Protein AF-A0A2S6QNB6-F1 (afdb_monomer)

Radius of gyration: 15.17 Å; Cα contacts (8 Å, |Δi|>4): 104; chains: 1; bounding box: 40×30×45 Å

Nearest PDB structures (foldseek):
  4hr3-assembly1_A  TM=9.064E-01  e=2.230E-07  Mycobacteroides abscessus ATCC 19977
  8sgr-assembly1_A  TM=6.794E-01  e=2.991E-01  Homo sapiens

Secondary structure (DSSP, 8-state):
-PPPPPHHHHHHHHHHHHHIIIIIGGGHHHHHHHHHHS-TTSPPHHHHHHHHHHHHTT---TT--SSTTS----HHHHHHHHHHHTTSTTHHHHTT--TTHHHHHHHHHHH--TT-

Structure (mmCIF, N/CA/C/O backbone):
data_AF-A0A2S6QNB6-F1
#
_entry.id   AF-A0A2S6QNB6-F1
#
loop_
_atom_site.group_PDB
_atom_site.id
_atom_site.type_symbol
_atom_site.label_atom_id
_atom_site.label_alt_id
_atom_site.label_comp_id
_atom_site.label_asym_id
_atom_site.label_entity_id
_atom_site.label_seq_id
_atom_site.pdbx_PDB_ins_code
_atom_site.Cartn_x
_atom_site.Cartn_y
_atom_site.Cartn_z
_atom_site.occupancy
_atom_site.B_iso_or_equiv
_atom_site.auth_seq_id
_atom_site.auth_comp_id
_atom_site.auth_asym_id
_atom_site.auth_atom_id
_atom_site.pdbx_PDB_model_num
ATOM 1 N N . MET A 1 1 ? 2.518 19.260 20.358 1.00 77.44 1 MET A N 1
ATOM 2 C CA . MET A 1 1 ? 3.419 18.153 19.980 1.00 77.44 1 MET A CA 1
ATOM 3 C C . MET A 1 1 ? 2.538 17.065 19.398 1.00 77.44 1 MET A C 1
ATOM 5 O O . MET A 1 1 ? 1.462 16.859 19.950 1.00 77.44 1 MET A O 1
ATOM 9 N N . LEU A 1 2 ? 2.907 16.485 18.257 1.00 87.38 2 LEU A N 1
ATOM 10 C CA . LEU A 1 2 ? 2.132 15.394 17.661 1.00 87.38 2 LEU A CA 1
ATOM 11 C C . LEU A 1 2 ? 2.278 14.120 18.520 1.00 87.38 2 LEU A C 1
ATOM 13 O O . LEU A 1 2 ? 3.327 13.964 19.148 1.00 87.38 2 LEU A O 1
ATOM 17 N N . PRO A 1 3 ? 1.246 13.259 18.611 1.00 90.56 3 PRO A N 1
ATOM 18 C CA . PRO A 1 3 ? 1.316 12.044 19.418 1.00 90.56 3 PRO A CA 1
ATOM 19 C C . PRO A 1 3 ? 2.297 11.027 18.822 1.00 90.56 3 PRO A C 1
ATOM 21 O O . PRO A 1 3 ? 2.473 10.958 17.603 1.00 90.56 3 PRO A O 1
ATOM 24 N N . GLU A 1 4 ? 2.921 10.226 19.683 1.00 93.88 4 GLU A N 1
ATOM 25 C CA . GLU A 1 4 ? 3.755 9.104 19.244 1.00 93.88 4 GLU A CA 1
ATOM 26 C C . GLU A 1 4 ? 2.906 8.022 18.567 1.00 93.88 4 GLU A C 1
ATOM 28 O O . GLU A 1 4 ? 1.736 7.818 18.904 1.00 93.88 4 GLU A O 1
ATOM 33 N N . LEU A 1 5 ? 3.504 7.335 17.595 1.00 94.88 5 LEU A N 1
ATOM 34 C CA . LEU A 1 5 ? 2.859 6.230 16.896 1.00 94.88 5 LEU A CA 1
ATOM 35 C C . LEU A 1 5 ? 2.858 4.970 17.759 1.00 94.88 5 LEU A C 1
ATOM 37 O O . LEU A 1 5 ? 3.783 4.715 18.531 1.00 94.88 5 LEU A O 1
ATOM 41 N N . SER A 1 6 ? 1.819 4.153 17.596 1.00 93.94 6 SER A N 1
ATOM 42 C CA . SER A 1 6 ? 1.745 2.857 18.261 1.00 93.94 6 SER A CA 1
ATOM 43 C C . SER A 1 6 ? 2.862 1.922 17.760 1.00 93.94 6 SER A C 1
ATOM 45 O O . SER A 1 6 ? 3.246 2.004 16.589 1.00 93.94 6 SER A O 1
ATOM 47 N N . PRO A 1 7 ? 3.366 0.981 18.587 1.00 96.44 7 PRO A N 1
ATOM 48 C CA . PRO A 1 7 ? 4.383 0.017 18.151 1.00 96.44 7 PRO A CA 1
ATOM 49 C C . PRO A 1 7 ? 3.978 -0.771 16.897 1.00 96.44 7 PRO A C 1
ATOM 51 O O . PRO A 1 7 ? 4.805 -0.997 16.020 1.00 96.44 7 PRO A O 1
ATOM 54 N N . LYS A 1 8 ? 2.682 -1.102 16.774 1.00 93.88 8 LYS A N 1
ATOM 55 C CA . LYS A 1 8 ? 2.093 -1.739 15.583 1.00 93.88 8 LYS A CA 1
ATOM 56 C C . LYS A 1 8 ? 2.369 -0.928 14.313 1.00 93.88 8 LYS A C 1
ATOM 58 O O . LYS A 1 8 ? 2.675 -1.496 13.271 1.00 93.88 8 LYS A O 1
ATOM 63 N N . VAL A 1 9 ? 2.223 0.393 14.382 1.00 96.62 9 VAL A N 1
ATOM 64 C CA . VAL A 1 9 ? 2.366 1.269 13.213 1.00 96.62 9 VAL A CA 1
ATOM 65 C C . VAL A 1 9 ? 3.822 1.554 12.899 1.00 96.62 9 VAL A C 1
ATOM 67 O O . VAL A 1 9 ? 4.168 1.626 11.726 1.00 96.62 9 VAL A O 1
ATOM 70 N N . VAL A 1 10 ? 4.687 1.637 13.911 1.00 98.00 10 VAL A N 1
ATOM 71 C CA . VAL A 1 10 ? 6.139 1.701 13.692 1.00 98.00 10 VAL A CA 1
ATOM 72 C C . VAL A 1 10 ? 6.618 0.460 12.935 1.00 98.00 10 VAL A C 1
ATOM 74 O O . VAL A 1 10 ? 7.272 0.596 11.904 1.00 98.00 10 VAL A O 1
ATOM 77 N N . GLU A 1 11 ? 6.207 -0.736 13.366 1.00 97.88 11 GLU A N 1
ATOM 78 C CA . GLU A 1 11 ? 6.517 -1.983 12.655 1.00 97.88 11 GLU A CA 1
ATOM 79 C C . GLU A 1 11 ? 5.956 -1.971 11.223 1.00 97.88 11 GLU A C 1
ATOM 81 O O . GLU A 1 11 ? 6.643 -2.336 10.270 1.00 97.88 11 GLU A O 1
ATOM 86 N N . LEU A 1 12 ? 4.715 -1.513 11.038 1.00 97.94 12 LEU A N 1
ATOM 87 C CA . LEU A 1 12 ? 4.103 -1.441 9.713 1.00 97.94 12 LEU A CA 1
ATOM 88 C C . LEU A 1 12 ? 4.841 -0.469 8.776 1.00 97.94 12 LEU A C 1
ATOM 90 O O . LEU A 1 12 ? 5.014 -0.787 7.601 1.00 97.94 12 LEU A O 1
ATOM 94 N N . LEU A 1 13 ? 5.314 0.676 9.280 1.00 98.31 13 LEU A N 1
ATOM 95 C CA . LEU A 1 13 ? 6.126 1.629 8.515 1.00 98.31 13 LEU A CA 1
ATOM 96 C C . LEU A 1 13 ? 7.450 1.007 8.068 1.00 98.31 13 LEU A C 1
ATOM 98 O O . LEU A 1 13 ? 7.829 1.159 6.907 1.00 98.31 13 LEU A O 1
ATOM 102 N N . GLU A 1 14 ? 8.132 0.274 8.950 1.00 98.56 14 GLU A N 1
ATOM 103 C CA . GLU A 1 14 ? 9.367 -0.439 8.605 1.00 98.56 14 GLU A CA 1
ATOM 104 C C . GLU A 1 14 ? 9.118 -1.492 7.522 1.00 98.56 14 GLU A C 1
ATOM 106 O O . GLU A 1 14 ? 9.870 -1.583 6.549 1.00 98.56 14 GLU A O 1
ATOM 111 N N . ARG A 1 15 ? 8.025 -2.251 7.649 1.00 98.69 15 ARG A N 1
ATOM 112 C CA . ARG A 1 15 ? 7.636 -3.272 6.671 1.00 98.69 15 ARG A CA 1
ATOM 113 C C . ARG A 1 15 ? 7.289 -2.667 5.314 1.00 98.69 15 ARG A C 1
ATOM 115 O O . ARG A 1 15 ? 7.767 -3.173 4.304 1.00 98.69 15 ARG A O 1
ATOM 122 N N . VAL A 1 16 ? 6.520 -1.577 5.279 1.00 98.62 16 VAL A N 1
ATOM 123 C CA . VAL A 1 16 ? 6.201 -0.862 4.032 1.00 98.62 16 VAL A CA 1
ATOM 124 C C . VAL A 1 16 ? 7.457 -0.254 3.415 1.00 98.62 16 VAL A C 1
ATOM 126 O O . VAL A 1 16 ? 7.669 -0.424 2.219 1.00 98.62 16 VAL A O 1
ATOM 129 N N . SER A 1 17 ? 8.327 0.385 4.205 1.00 98.69 17 SER A N 1
ATOM 130 C CA . SER A 1 17 ? 9.594 0.933 3.701 1.00 98.69 17 SER A CA 1
ATOM 131 C C . SER A 1 17 ? 10.448 -0.156 3.060 1.00 98.69 17 SER A C 1
ATOM 133 O O . SER A 1 17 ? 10.860 -0.019 1.912 1.00 98.69 17 SER A O 1
ATOM 135 N N . LYS A 1 18 ? 10.642 -1.275 3.765 1.00 98.81 18 LYS A N 1
ATOM 136 C CA . LYS A 1 18 ? 11.404 -2.413 3.253 1.00 98.81 18 LYS A CA 1
ATOM 137 C C . LYS A 1 18 ? 10.774 -2.997 1.989 1.00 98.81 18 LYS A C 1
ATOM 139 O O . LYS A 1 18 ? 11.482 -3.298 1.033 1.00 98.81 18 LYS A O 1
ATOM 144 N N . PHE A 1 19 ? 9.449 -3.136 1.960 1.00 98.81 19 PHE A N 1
ATOM 145 C CA . PHE A 1 19 ? 8.749 -3.644 0.786 1.00 98.81 19 PHE A CA 1
ATOM 146 C C . PHE A 1 19 ? 8.955 -2.735 -0.433 1.00 98.81 19 PHE A C 1
ATOM 148 O O . PHE A 1 19 ? 9.191 -3.240 -1.534 1.00 98.81 19 PHE A O 1
ATOM 155 N N . MET A 1 20 ? 8.909 -1.414 -0.237 1.00 98.69 20 MET A N 1
ATOM 156 C CA . MET A 1 20 ? 9.185 -0.430 -1.286 1.00 98.69 20 MET A CA 1
ATOM 157 C C . MET A 1 20 ? 10.624 -0.557 -1.803 1.00 98.69 20 MET A C 1
ATOM 159 O O . MET A 1 20 ? 10.815 -0.651 -3.016 1.00 98.69 20 MET A O 1
ATOM 163 N N . ASP A 1 21 ? 11.603 -0.644 -0.897 1.00 98.69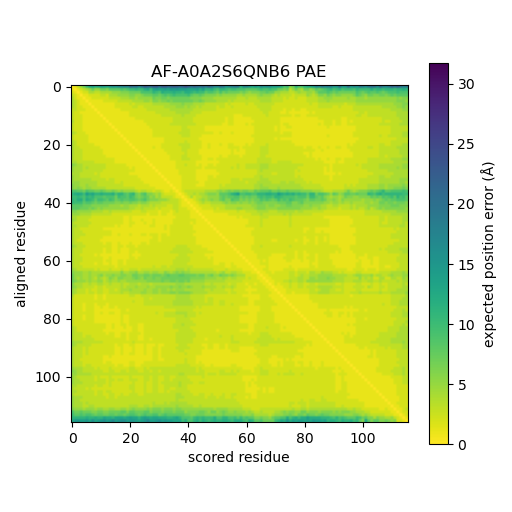 21 ASP A N 1
ATOM 164 C CA . ASP A 1 21 ? 13.030 -0.785 -1.222 1.00 98.69 21 ASP A CA 1
ATOM 165 C C . ASP A 1 21 ? 13.344 -2.071 -1.997 1.00 98.69 21 ASP A C 1
ATOM 167 O O . ASP A 1 21 ? 14.164 -2.066 -2.914 1.00 98.69 21 ASP A O 1
ATOM 171 N N . GLU A 1 22 ? 12.685 -3.178 -1.654 1.00 98.56 22 GLU A N 1
ATOM 172 C CA . GLU A 1 22 ? 12.966 -4.487 -2.250 1.00 98.56 22 GLU A CA 1
ATOM 173 C C . GLU A 1 22 ? 12.172 -4.763 -3.534 1.00 98.56 22 GLU A C 1
ATOM 175 O O . GLU A 1 22 ? 12.638 -5.527 -4.381 1.00 98.56 22 GLU A O 1
ATOM 180 N N . ASN A 1 23 ? 10.974 -4.185 -3.689 1.00 98.44 23 ASN A N 1
ATOM 181 C CA . ASN A 1 23 ? 10.034 -4.594 -4.741 1.00 98.44 23 ASN A CA 1
ATOM 182 C C . ASN A 1 23 ? 9.579 -3.452 -5.648 1.00 98.44 23 ASN A C 1
ATOM 184 O O . ASN A 1 23 ? 9.413 -3.682 -6.844 1.00 98.44 23 ASN A O 1
ATOM 188 N N . VAL A 1 24 ? 9.374 -2.247 -5.111 1.00 98.31 24 VAL A N 1
ATOM 189 C CA . VAL A 1 24 ? 8.783 -1.137 -5.873 1.00 98.31 24 VAL A CA 1
ATOM 190 C C . VAL A 1 24 ? 9.873 -0.316 -6.552 1.00 98.31 24 VAL A C 1
ATOM 192 O O . VAL A 1 24 ? 9.934 -0.315 -7.781 1.00 98.31 24 VAL A O 1
ATOM 195 N N . TYR A 1 25 ? 10.780 0.301 -5.785 1.00 98.56 25 TYR A N 1
ATOM 196 C CA . TYR A 1 25 ? 11.833 1.168 -6.335 1.00 98.56 25 TYR A CA 1
ATOM 197 C C . TYR A 1 25 ? 12.710 0.473 -7.391 1.00 98.56 25 TYR A C 1
ATOM 199 O O . TYR A 1 25 ? 12.927 1.046 -8.459 1.00 98.56 25 TYR A O 1
ATOM 207 N N . PRO A 1 26 ? 13.154 -0.789 -7.203 1.00 98.56 26 PRO A N 1
ATOM 208 C CA . PRO A 1 26 ? 13.976 -1.465 -8.209 1.00 98.56 26 PRO A CA 1
ATOM 209 C C . PRO A 1 26 ? 13.260 -1.733 -9.542 1.00 98.56 26 PRO A C 1
ATOM 211 O O . PRO A 1 26 ? 13.917 -2.044 -10.535 1.00 98.56 26 PRO A O 1
ATOM 214 N N . ASN A 1 27 ? 11.925 -1.664 -9.575 1.00 98.38 27 ASN A N 1
ATOM 215 C CA . ASN A 1 27 ? 11.126 -1.968 -10.759 1.00 98.38 27 ASN A CA 1
ATOM 216 C C . ASN A 1 27 ? 10.487 -0.732 -11.407 1.00 98.38 27 ASN A C 1
ATOM 218 O O . ASN A 1 27 ? 9.857 -0.895 -12.447 1.00 98.38 27 ASN A O 1
ATOM 222 N N . GLU A 1 28 ? 10.666 0.483 -10.876 1.00 97.75 28 GLU A N 1
ATOM 223 C CA . G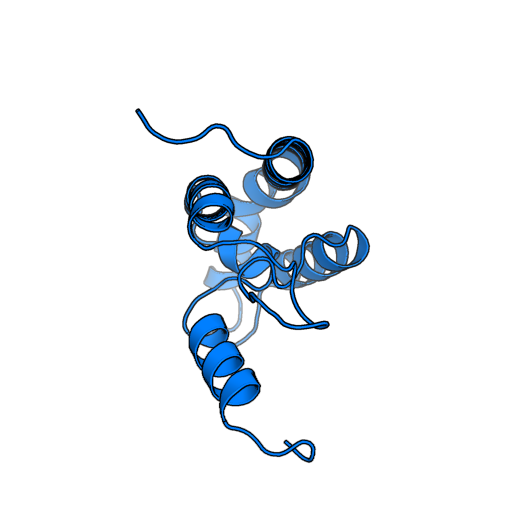LU A 1 28 ? 9.982 1.690 -11.376 1.00 97.75 28 GLU A CA 1
ATOM 224 C C . GLU A 1 28 ? 10.195 1.929 -12.873 1.00 97.75 28 GLU A C 1
ATOM 226 O O . GLU A 1 28 ? 9.231 2.106 -13.616 1.00 97.75 28 GLU A O 1
ATOM 231 N N . GLU A 1 29 ? 11.447 1.881 -13.336 1.00 97.75 29 GLU A N 1
ATOM 232 C CA . GLU A 1 29 ? 11.767 2.081 -14.754 1.00 97.75 29 GLU A CA 1
ATOM 233 C C . GLU A 1 29 ? 11.177 0.972 -15.633 1.00 97.75 29 GLU A C 1
ATOM 235 O O . GLU A 1 29 ? 10.714 1.233 -16.741 1.00 97.75 29 GLU A O 1
ATOM 240 N N . ARG A 1 30 ? 11.146 -0.266 -15.126 1.00 97.38 30 ARG A N 1
ATOM 241 C CA . ARG A 1 30 ? 10.608 -1.422 -15.855 1.00 97.38 30 ARG A CA 1
ATOM 242 C C . ARG A 1 30 ? 9.089 -1.351 -15.974 1.00 97.38 30 ARG A C 1
ATOM 244 O O . ARG A 1 30 ? 8.564 -1.638 -17.043 1.00 97.38 30 ARG A O 1
ATOM 251 N N . ILE A 1 31 ? 8.405 -0.945 -14.904 1.00 97.25 31 ILE A N 1
ATOM 252 C CA . ILE A 1 31 ? 6.955 -0.714 -14.897 1.00 97.25 31 ILE A CA 1
ATOM 253 C C . ILE A 1 31 ? 6.620 0.421 -15.870 1.00 97.25 31 ILE A C 1
ATOM 255 O O . ILE A 1 31 ? 5.748 0.268 -16.721 1.00 97.25 31 ILE A O 1
ATOM 259 N N . ALA A 1 32 ? 7.349 1.539 -15.802 1.00 96.06 32 ALA A N 1
ATOM 260 C CA . ALA A 1 32 ? 7.136 2.672 -16.699 1.00 96.06 32 ALA A CA 1
ATOM 261 C C . ALA A 1 32 ? 7.358 2.303 -18.176 1.00 96.06 32 ALA A C 1
ATOM 263 O O . ALA A 1 32 ? 6.569 2.710 -19.029 1.00 96.06 32 ALA A O 1
ATOM 264 N N . ALA A 1 33 ? 8.393 1.512 -18.479 1.00 96.31 33 ALA A N 1
ATOM 265 C CA . ALA A 1 33 ? 8.651 1.014 -19.828 1.00 96.31 33 ALA A CA 1
ATOM 266 C C . ALA A 1 33 ? 7.542 0.067 -20.317 1.00 96.31 33 ALA A C 1
ATOM 268 O O . ALA A 1 33 ? 7.044 0.242 -21.426 1.00 96.31 33 ALA A O 1
ATOM 269 N N . GLU A 1 34 ? 7.097 -0.876 -19.477 1.00 95.81 34 GLU A N 1
ATOM 270 C CA . GLU A 1 34 ? 6.004 -1.799 -19.815 1.00 95.81 34 G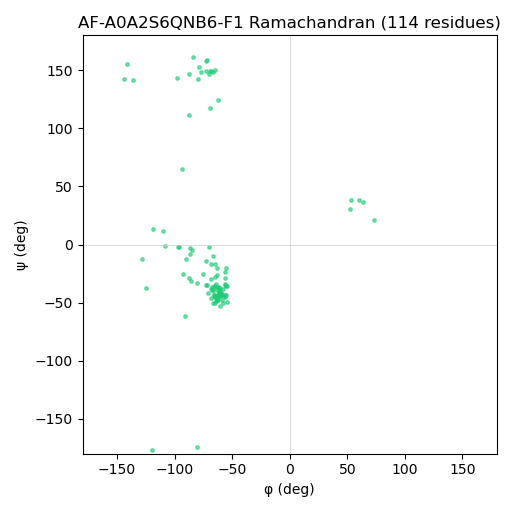LU A CA 1
ATOM 271 C C . GLU A 1 34 ? 4.702 -1.048 -20.134 1.00 95.81 34 GLU A C 1
ATOM 273 O O . GLU A 1 34 ? 4.035 -1.363 -21.117 1.00 95.81 34 GLU A O 1
ATOM 278 N N . ILE A 1 35 ? 4.376 -0.006 -19.364 1.00 94.56 35 ILE A N 1
ATOM 279 C CA . ILE A 1 35 ? 3.202 0.847 -19.609 1.00 94.56 35 ILE A CA 1
ATOM 280 C C . ILE A 1 35 ? 3.354 1.658 -20.906 1.00 94.56 35 ILE A C 1
ATOM 282 O O . ILE A 1 35 ? 2.377 1.854 -21.629 1.00 94.56 35 ILE A O 1
ATOM 286 N N . ALA A 1 36 ? 4.554 2.166 -21.197 1.00 94.69 36 ALA A N 1
ATOM 287 C CA . ALA A 1 36 ? 4.800 3.005 -22.369 1.00 94.69 36 ALA A CA 1
ATOM 288 C C . ALA A 1 36 ? 4.784 2.216 -23.689 1.00 94.69 36 ALA A C 1
ATOM 290 O O . ALA A 1 36 ? 4.362 2.751 -24.715 1.00 94.69 36 ALA A O 1
ATOM 291 N N . GLU A 1 37 ? 5.260 0.971 -23.666 1.00 94.25 37 GLU A N 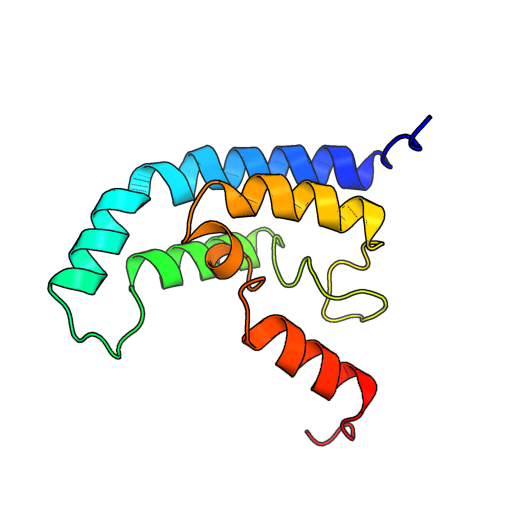1
ATOM 292 C CA . GLU A 1 37 ? 5.364 0.103 -24.844 1.00 94.25 37 GLU A CA 1
ATOM 293 C C . GLU A 1 37 ? 4.135 -0.800 -25.035 1.00 94.25 37 GLU A C 1
ATOM 295 O O . GLU A 1 37 ? 3.854 -1.231 -26.156 1.00 94.25 37 GLU A O 1
ATOM 300 N N . GLY A 1 38 ? 3.415 -1.098 -23.951 1.00 90.81 38 GLY A N 1
ATOM 301 C CA . GLY A 1 38 ? 2.253 -1.980 -23.939 1.00 90.81 38 GLY A CA 1
ATOM 302 C C . GLY A 1 38 ? 0.947 -1.329 -24.399 1.00 90.81 38 GLY A C 1
ATOM 303 O O . GLY A 1 38 ? 0.884 -0.180 -24.842 1.00 90.81 38 GLY A O 1
ATOM 304 N N . ASP A 1 39 ? -0.144 -2.090 -24.278 1.00 92.06 39 ASP A N 1
ATOM 305 C CA . ASP A 1 39 ? -1.486 -1.525 -24.399 1.00 92.06 39 ASP A CA 1
ATOM 306 C C . ASP A 1 39 ? -1.754 -0.624 -23.190 1.00 92.06 39 ASP A C 1
ATOM 308 O O . ASP A 1 39 ? -1.808 -1.090 -22.053 1.00 92.06 39 ASP A O 1
ATOM 312 N N . ARG A 1 40 ? -1.969 0.667 -23.455 1.00 86.38 40 ARG A N 1
ATOM 313 C CA . ARG A 1 40 ? -2.221 1.702 -22.445 1.00 86.38 40 ARG A CA 1
ATOM 314 C C . ARG A 1 40 ? -3.407 1.390 -21.520 1.00 86.38 40 ARG A C 1
ATOM 316 O O . ARG A 1 40 ? -3.514 1.999 -20.458 1.00 86.38 40 ARG A O 1
ATOM 323 N N . TRP A 1 41 ? -4.311 0.500 -21.927 1.00 90.75 41 TRP A N 1
ATOM 324 C CA . TRP A 1 41 ? -5.479 0.101 -21.139 1.00 90.75 41 TRP A CA 1
ATOM 325 C C . TRP A 1 41 ? -5.283 -1.189 -20.340 1.00 90.75 41 TRP A C 1
ATOM 327 O O . TRP A 1 41 ? -6.200 -1.588 -19.622 1.00 90.75 41 TRP A O 1
ATOM 337 N N . GLN A 1 42 ? -4.130 -1.850 -20.460 1.00 92.88 42 GLN A N 1
ATOM 338 C CA . GLN A 1 42 ? -3.807 -3.041 -19.680 1.00 92.88 42 GLN A CA 1
ATOM 339 C C . GLN A 1 42 ? -2.930 -2.690 -18.473 1.00 92.88 42 GLN A C 1
ATOM 341 O O . GLN A 1 42 ? -2.051 -1.832 -18.580 1.00 92.88 42 GLN A O 1
ATOM 346 N N . PRO A 1 43 ? -3.139 -3.354 -17.324 1.00 92.00 43 PRO A N 1
ATOM 347 C CA . PRO A 1 43 ? -2.284 -3.169 -16.164 1.00 92.00 43 PRO A CA 1
ATOM 348 C C . PRO A 1 43 ? -0.887 -3.753 -16.405 1.00 92.00 43 PRO A C 1
ATOM 350 O O . PRO A 1 43 ? -0.717 -4.762 -17.101 1.00 92.00 43 PRO A O 1
ATOM 353 N N . SER A 1 44 ? 0.110 -3.138 -15.766 1.00 96.31 44 SER A N 1
ATOM 354 C CA . SER A 1 44 ? 1.477 -3.657 -15.731 1.00 96.31 44 SER A CA 1
ATOM 355 C C . SER A 1 44 ? 1.506 -5.020 -15.036 1.00 96.31 44 SER A C 1
ATOM 357 O O . SER A 1 44 ? 1.108 -5.146 -13.879 1.00 96.31 44 SER A O 1
ATOM 359 N N . GLN A 1 45 ? 2.028 -6.043 -15.714 1.00 97.00 45 GLN A N 1
ATOM 360 C CA . GLN A 1 45 ? 2.153 -7.389 -15.144 1.00 97.00 45 GLN A CA 1
ATOM 361 C C . GLN A 1 45 ? 3.189 -7.427 -14.018 1.00 97.00 45 GLN A C 1
ATOM 363 O O . GLN A 1 45 ? 3.057 -8.202 -13.070 1.00 97.00 45 GLN A O 1
ATOM 368 N N . ILE A 1 46 ? 4.202 -6.558 -14.091 1.00 97.75 46 ILE A N 1
ATOM 369 C CA . ILE A 1 46 ? 5.171 -6.378 -13.007 1.00 97.75 46 ILE A CA 1
ATOM 370 C C . ILE A 1 46 ? 4.461 -5.851 -11.757 1.00 97.75 46 ILE A C 1
ATOM 372 O O . ILE A 1 46 ? 4.656 -6.395 -10.668 1.00 97.75 46 ILE A O 1
ATOM 376 N N . LEU A 1 47 ? 3.620 -4.823 -11.907 1.00 97.75 47 LEU A N 1
ATOM 377 C CA . LEU A 1 47 ? 2.897 -4.235 -10.784 1.00 97.75 47 LEU A CA 1
ATOM 378 C C . LEU A 1 47 ? 1.846 -5.193 -10.204 1.00 97.75 47 LEU A C 1
ATOM 380 O O . LEU A 1 47 ? 1.725 -5.279 -8.984 1.00 97.75 47 LEU A O 1
ATOM 384 N N . GLU A 1 48 ? 1.163 -5.986 -11.036 1.00 98.12 48 GLU A N 1
ATOM 385 C CA . GLU A 1 48 ? 0.264 -7.049 -10.557 1.00 98.12 48 GLU A CA 1
ATOM 386 C C . GLU A 1 48 ? 1.001 -8.096 -9.707 1.00 98.12 48 GLU A C 1
ATOM 388 O O . GLU A 1 48 ? 0.546 -8.438 -8.615 1.00 98.12 48 GLU A O 1
ATOM 393 N N . GLY A 1 49 ? 2.192 -8.537 -10.128 1.00 98.50 49 GLY A N 1
ATOM 394 C CA . GLY A 1 49 ? 3.013 -9.444 -9.317 1.00 98.50 49 GLY A CA 1
ATOM 395 C C . GLY A 1 49 ? 3.443 -8.831 -7.976 1.00 98.50 49 GLY A C 1
ATOM 396 O O . GLY A 1 49 ? 3.475 -9.515 -6.949 1.00 98.50 49 GLY A O 1
ATOM 397 N N . ILE A 1 50 ? 3.734 -7.526 -7.951 1.00 98.62 50 ILE A N 1
ATOM 398 C CA . ILE A 1 50 ? 4.044 -6.796 -6.712 1.00 98.62 50 ILE A CA 1
ATOM 399 C C . ILE A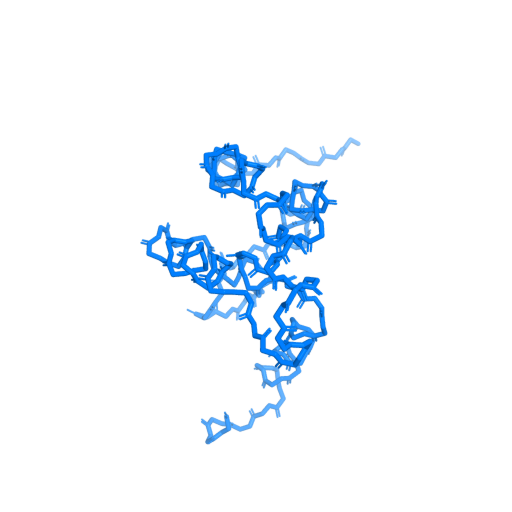 1 50 ? 2.814 -6.742 -5.794 1.00 98.62 50 ILE A C 1
ATOM 401 O O . ILE A 1 50 ? 2.947 -6.989 -4.594 1.00 98.62 50 ILE A O 1
ATOM 405 N N . LYS A 1 51 ? 1.620 -6.485 -6.340 1.00 98.69 51 LYS A N 1
ATOM 406 C CA . LYS A 1 51 ? 0.356 -6.457 -5.586 1.00 98.69 51 LYS A CA 1
ATOM 407 C C . LYS A 1 51 ? 0.053 -7.799 -4.925 1.00 98.69 51 LYS A C 1
ATOM 409 O O . LYS A 1 51 ? -0.289 -7.843 -3.743 1.00 98.69 51 LYS A O 1
ATOM 414 N N . GLU A 1 52 ? 0.230 -8.906 -5.646 1.00 98.62 52 GLU A N 1
ATOM 415 C CA . GLU A 1 52 ? 0.071 -10.251 -5.080 1.00 98.62 52 GLU A CA 1
ATOM 416 C C . GLU A 1 52 ? 1.026 -10.491 -3.905 1.00 98.62 52 GLU A C 1
ATOM 418 O O . GLU A 1 52 ? 0.614 -11.006 -2.859 1.00 9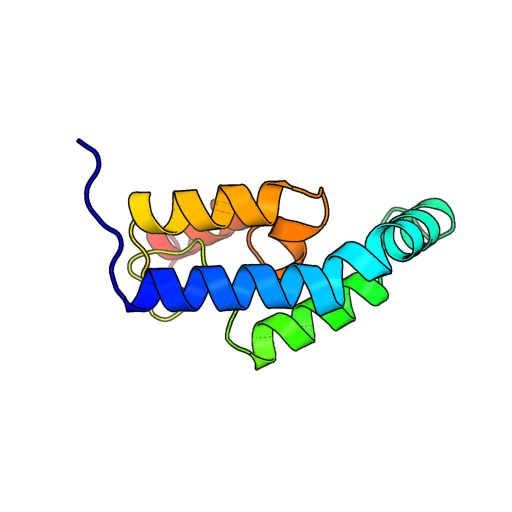8.62 52 GLU A O 1
ATOM 423 N N . LYS A 1 53 ? 2.285 -10.056 -4.039 1.00 98.62 53 LYS A N 1
ATOM 424 C CA . LYS A 1 53 ? 3.273 -10.159 -2.964 1.00 98.62 53 LYS A CA 1
ATOM 425 C C . LYS A 1 53 ? 2.875 -9.314 -1.751 1.00 98.62 53 LYS A C 1
ATOM 427 O O . LYS A 1 53 ? 2.834 -9.850 -0.643 1.00 98.62 53 LYS A O 1
ATOM 432 N N . ALA A 1 54 ? 2.504 -8.048 -1.953 1.00 98.56 54 ALA A N 1
ATOM 433 C CA . ALA A 1 54 ? 2.047 -7.154 -0.888 1.00 98.56 54 ALA A CA 1
ATOM 434 C C . ALA A 1 54 ? 0.856 -7.755 -0.127 1.00 98.56 54 ALA A C 1
ATOM 436 O O . ALA A 1 54 ? 0.857 -7.816 1.105 1.00 98.56 54 ALA A O 1
ATOM 437 N N . LYS A 1 55 ? -0.118 -8.301 -0.863 1.00 98.31 55 LYS A N 1
ATOM 438 C CA . LYS A 1 55 ? -1.273 -9.000 -0.297 1.00 98.31 55 LYS A CA 1
ATOM 439 C C . LYS A 1 55 ? -0.875 -10.229 0.519 1.00 98.31 55 LYS A C 1
ATOM 441 O O . LYS A 1 55 ? -1.402 -10.414 1.614 1.00 98.31 55 LYS A O 1
ATOM 446 N N . SER A 1 56 ? 0.066 -11.041 0.032 1.00 98.19 56 SER A N 1
ATOM 447 C CA . SER A 1 56 ? 0.561 -12.225 0.754 1.00 98.19 56 SER A CA 1
ATOM 448 C C . SER A 1 56 ? 1.288 -11.878 2.059 1.00 98.19 56 SER A C 1
ATOM 450 O O . SER A 1 56 ? 1.251 -12.651 3.014 1.00 98.19 56 SER A O 1
ATOM 452 N N . GLU A 1 57 ? 1.894 -10.692 2.123 1.00 98.00 57 GLU A N 1
ATOM 453 C CA . GLU A 1 57 ? 2.535 -10.163 3.325 1.00 98.00 57 GLU A CA 1
ATOM 454 C C . GLU A 1 57 ? 1.543 -9.413 4.235 1.00 98.00 57 GLU A C 1
ATOM 456 O O . GLU A 1 57 ? 1.909 -8.973 5.321 1.00 98.00 57 GLU A O 1
ATOM 461 N N . GLY A 1 58 ? 0.273 -9.267 3.849 1.00 97.25 58 GLY A N 1
ATOM 462 C CA . GLY A 1 58 ? -0.719 -8.514 4.624 1.00 97.25 58 GLY A CA 1
ATOM 463 C C . GLY A 1 58 ? -0.523 -6.994 4.573 1.00 97.25 58 GLY A C 1
ATOM 464 O O . GLY A 1 58 ? -1.007 -6.283 5.450 1.00 97.25 58 GLY A O 1
ATOM 465 N N . LEU A 1 59 ? 0.185 -6.486 3.562 1.00 98.38 59 LEU A N 1
ATOM 466 C CA . LEU A 1 59 ? 0.332 -5.060 3.269 1.00 98.38 59 LEU A CA 1
ATOM 467 C C . LEU A 1 59 ? -0.743 -4.649 2.249 1.00 98.38 59 LEU A C 1
ATOM 469 O O . LEU A 1 59 ? -0.446 -4.355 1.097 1.00 98.38 59 LEU A O 1
ATOM 473 N N . TRP A 1 60 ? -2.016 -4.722 2.639 1.00 98.38 60 TRP A N 1
ATOM 474 C CA . TRP A 1 60 ? -3.143 -4.573 1.711 1.00 98.38 60 TRP A CA 1
ATOM 475 C C . TRP A 1 60 ? -4.313 -3.834 2.355 1.00 98.38 60 TRP A C 1
ATOM 477 O O . TRP A 1 60 ? -4.590 -4.049 3.534 1.00 98.38 60 TRP A O 1
ATOM 487 N N . ASN A 1 61 ? -5.008 -2.986 1.589 1.00 98.19 61 ASN A N 1
ATOM 488 C CA . ASN A 1 61 ? -6.138 -2.172 2.068 1.00 98.19 61 ASN A CA 1
ATOM 489 C C . ASN A 1 61 ? -5.795 -1.344 3.319 1.00 98.19 61 ASN A C 1
ATOM 491 O O . ASN A 1 61 ? -6.609 -1.194 4.235 1.00 98.19 61 ASN A O 1
ATOM 495 N N . LEU A 1 62 ? -4.574 -0.801 3.369 1.00 97.94 62 LEU A N 1
ATOM 496 C CA . LEU A 1 62 ? -4.076 -0.073 4.542 1.00 97.94 62 LEU A CA 1
ATOM 497 C C . LEU A 1 62 ? -4.893 1.196 4.841 1.00 97.94 62 LEU A C 1
ATOM 499 O O . LEU A 1 62 ? -4.879 1.679 5.970 1.00 97.94 62 LEU A O 1
ATOM 503 N N . PHE A 1 63 ? -5.614 1.701 3.838 1.00 97.75 63 PHE A N 1
ATOM 504 C CA . PHE A 1 63 ? -6.439 2.902 3.911 1.00 97.75 63 PHE A CA 1
ATOM 505 C C . PHE A 1 63 ? -7.761 2.720 4.659 1.00 97.75 63 PHE A C 1
ATOM 507 O O . PHE A 1 63 ? -8.294 3.713 5.137 1.00 97.75 63 PHE A O 1
ATOM 514 N N . LEU A 1 64 ? -8.313 1.500 4.723 1.00 96.62 64 LEU A N 1
ATOM 515 C CA . LEU A 1 64 ? -9.705 1.291 5.127 1.00 96.62 64 LEU A CA 1
ATOM 516 C C . LEU A 1 64 ? -9.816 1.154 6.662 1.00 96.62 64 LEU A C 1
ATOM 518 O O . LEU A 1 64 ? -9.335 0.158 7.222 1.00 96.62 64 LEU A O 1
ATOM 522 N N . PRO A 1 65 ? -10.422 2.133 7.364 1.00 93.69 65 PRO A N 1
ATOM 523 C CA . PRO A 1 65 ? -10.621 2.065 8.806 1.00 93.69 65 PRO A CA 1
ATOM 524 C C . PRO A 1 65 ? -11.895 1.278 9.145 1.00 93.69 65 PRO A C 1
ATOM 526 O O . PRO A 1 65 ? -12.782 1.140 8.308 1.00 93.69 65 PRO A O 1
ATOM 529 N N . GLU A 1 66 ? -12.001 0.811 10.395 1.00 89.56 66 GLU A N 1
ATOM 530 C CA . GLU A 1 66 ? -13.250 0.272 10.976 1.00 89.56 66 GLU A CA 1
ATOM 531 C C . GLU A 1 66 ? -13.940 -0.835 10.146 1.00 89.56 66 GLU A C 1
ATOM 533 O O . GLU A 1 66 ? -15.155 -0.991 10.194 1.00 89.56 66 GLU A O 1
ATOM 538 N N . SER A 1 67 ? -13.156 -1.626 9.410 1.00 91.56 67 SER A N 1
ATOM 539 C CA . SER A 1 67 ? -13.634 -2.735 8.583 1.00 91.56 67 SER A CA 1
ATOM 540 C C . SER A 1 67 ? -12.745 -3.961 8.759 1.00 91.56 67 SER A C 1
ATOM 542 O O . SER A 1 67 ? -11.517 -3.847 8.780 1.00 91.56 67 SER A O 1
ATOM 544 N N . ASP A 1 68 ? -13.359 -5.146 8.786 1.00 91.75 68 ASP A N 1
ATOM 545 C CA . ASP A 1 68 ? -12.655 -6.437 8.772 1.00 91.75 68 ASP A CA 1
ATOM 546 C C . ASP A 1 68 ? -11.917 -6.693 7.440 1.00 91.75 68 ASP A C 1
ATOM 548 O O . ASP A 1 68 ? -11.134 -7.637 7.321 1.00 91.75 68 ASP A O 1
ATOM 552 N N . ARG A 1 69 ? -12.155 -5.854 6.420 1.00 93.12 69 ARG A N 1
ATOM 553 C CA . ARG A 1 69 ? -11.497 -5.904 5.103 1.00 93.12 69 ARG A CA 1
ATOM 554 C C . ARG A 1 69 ? -10.297 -4.956 4.988 1.00 93.12 69 ARG A C 1
ATOM 556 O O . ARG A 1 69 ? -9.663 -4.920 3.929 1.00 93.12 69 ARG A O 1
ATOM 563 N N . GLY A 1 70 ? -10.011 -4.177 6.033 1.00 94.44 70 GLY A N 1
ATOM 564 C CA . GLY A 1 70 ? -8.948 -3.173 6.084 1.00 94.44 70 GLY A CA 1
ATOM 565 C C . GLY A 1 70 ? -7.908 -3.433 7.173 1.00 94.44 70 GLY A C 1
ATOM 566 O O . GLY A 1 70 ? -7.955 -4.427 7.895 1.00 94.44 70 GLY A O 1
ATOM 567 N N . ALA A 1 71 ? -6.954 -2.511 7.316 1.00 93.81 71 ALA A N 1
ATOM 568 C CA . ALA A 1 71 ? -5.903 -2.600 8.338 1.00 93.81 71 ALA A CA 1
ATOM 569 C C . ALA A 1 71 ? -6.301 -2.012 9.711 1.00 93.81 71 ALA A C 1
ATOM 571 O O . ALA A 1 71 ? -5.552 -2.154 10.692 1.00 93.81 71 ALA A O 1
ATOM 572 N N . GLY A 1 72 ? -7.461 -1.344 9.783 1.00 93.75 72 GLY A N 1
ATOM 573 C CA . GLY A 1 72 ? -7.995 -0.754 11.013 1.00 93.75 72 GLY A CA 1
ATOM 574 C C . GLY A 1 72 ? -7.109 0.358 11.580 1.00 93.75 72 GLY A C 1
ATOM 575 O O . GLY A 1 72 ? -6.922 0.434 12.793 1.00 93.75 72 GLY A O 1
ATOM 576 N N . LEU A 1 73 ? -6.498 1.161 10.707 1.00 96.00 73 LEU A N 1
ATOM 577 C CA . LEU A 1 73 ? -5.635 2.276 11.093 1.00 96.00 73 LEU A CA 1
ATOM 578 C C . LEU A 1 73 ? -6.454 3.547 11.298 1.00 96.00 73 LEU A C 1
ATOM 580 O O . LEU A 1 73 ? -7.426 3.797 10.587 1.00 96.00 73 LEU A O 1
ATOM 584 N N . THR A 1 74 ? -6.027 4.389 12.234 1.00 95.81 74 THR A N 1
ATOM 585 C CA . THR A 1 74 ? -6.539 5.761 12.304 1.00 95.81 74 THR A CA 1
ATOM 586 C C . THR A 1 74 ? -5.989 6.600 11.148 1.00 95.81 74 THR A C 1
ATOM 588 O O . THR A 1 74 ? -4.916 6.319 10.614 1.00 95.81 74 THR A O 1
ATOM 591 N N . ASN A 1 75 ? -6.662 7.703 10.809 1.00 95.56 75 ASN A N 1
ATOM 592 C CA . ASN A 1 75 ? -6.167 8.647 9.796 1.00 95.56 75 ASN A CA 1
ATOM 593 C C . ASN A 1 75 ? -4.753 9.168 10.104 1.00 95.56 75 ASN A C 1
ATOM 595 O O . ASN A 1 75 ? -3.957 9.383 9.193 1.00 95.56 75 ASN A O 1
ATOM 599 N N . TYR A 1 76 ? -4.436 9.372 11.388 1.00 95.81 76 TYR A N 1
ATOM 600 C CA . TYR A 1 76 ? -3.115 9.834 11.811 1.00 95.81 76 TYR A CA 1
ATOM 601 C C . TYR A 1 76 ? -2.030 8.789 11.521 1.00 95.81 76 TYR A C 1
ATOM 603 O O . TYR A 1 76 ? -0.973 9.120 10.988 1.00 95.81 76 TYR A O 1
ATOM 611 N N . GLU A 1 77 ? -2.305 7.521 11.821 1.00 96.56 77 GLU A N 1
ATOM 612 C CA . GLU A 1 77 ? -1.391 6.411 11.546 1.00 96.56 77 GLU A CA 1
ATOM 613 C C . GLU A 1 77 ? -1.244 6.166 10.038 1.00 96.56 77 GLU A C 1
ATOM 615 O O . GLU A 1 77 ? -0.124 6.082 9.533 1.00 96.56 77 GLU A O 1
ATOM 620 N N . TYR A 1 78 ? -2.359 6.134 9.302 1.00 97.69 78 TYR A N 1
ATOM 621 C CA . TYR A 1 78 ? -2.352 5.929 7.854 1.00 97.69 78 TYR A CA 1
ATOM 622 C C . TYR A 1 78 ? -1.648 7.066 7.096 1.00 97.69 78 TYR A C 1
ATOM 624 O O . TYR A 1 78 ? -0.933 6.810 6.131 1.00 97.69 78 TYR A O 1
ATOM 632 N N . GLY A 1 79 ? -1.751 8.311 7.573 1.00 97.75 79 GLY A N 1
ATOM 633 C CA . GLY A 1 79 ? -1.076 9.461 6.963 1.00 97.75 79 GLY A CA 1
ATOM 634 C C . GLY A 1 79 ? 0.445 9.297 6.833 1.00 97.75 79 GLY A C 1
ATOM 635 O O . GLY A 1 79 ? 1.019 9.721 5.833 1.00 97.75 79 GLY A O 1
ATOM 636 N N . HIS A 1 80 ? 1.092 8.618 7.785 1.00 97.81 80 HIS A N 1
ATOM 637 C CA . HIS A 1 80 ? 2.532 8.340 7.716 1.00 97.81 80 HIS A CA 1
ATOM 638 C C . HIS A 1 80 ? 2.864 7.286 6.648 1.00 97.81 80 HIS A C 1
ATOM 640 O O . HIS A 1 80 ? 3.883 7.383 5.967 1.00 97.81 80 HIS A O 1
ATOM 646 N N . LEU A 1 81 ? 1.987 6.298 6.453 1.00 98.12 81 LEU A N 1
ATOM 647 C CA . LEU A 1 81 ? 2.134 5.308 5.383 1.00 98.12 81 LEU A CA 1
ATOM 648 C C . LEU A 1 81 ? 1.929 5.956 4.010 1.00 98.12 81 LEU A C 1
ATOM 650 O O . LEU A 1 81 ? 2.668 5.648 3.077 1.00 98.12 81 LEU A O 1
ATOM 654 N N . CYS A 1 82 ? 0.982 6.893 3.891 1.00 98.31 82 CYS A N 1
ATOM 655 C CA . CYS A 1 82 ? 0.784 7.680 2.673 1.00 98.31 82 CYS A CA 1
ATOM 656 C C . CYS A 1 82 ? 2.040 8.454 2.268 1.00 98.31 82 CYS A C 1
ATOM 658 O O . CYS A 1 82 ? 2.340 8.520 1.079 1.00 98.31 82 CYS A O 1
ATOM 660 N N . GLU A 1 83 ? 2.789 9.007 3.226 1.00 98.12 83 GLU A N 1
ATOM 661 C CA . GLU A 1 83 ? 4.055 9.687 2.932 1.00 98.12 83 GLU A CA 1
ATOM 662 C C . GLU A 1 83 ? 5.071 8.737 2.283 1.00 98.12 83 GLU A C 1
ATOM 664 O O . GLU A 1 83 ? 5.707 9.102 1.295 1.00 98.12 83 GLU A O 1
ATOM 669 N N . LEU A 1 84 ? 5.206 7.509 2.799 1.00 97.75 84 LEU A N 1
ATOM 670 C CA . LEU A 1 84 ? 6.104 6.503 2.224 1.00 97.75 84 LEU A CA 1
ATOM 671 C C . LEU A 1 84 ? 5.641 6.059 0.834 1.00 97.75 84 LEU A C 1
ATOM 673 O O . LEU A 1 84 ? 6.431 6.078 -0.109 1.00 97.75 84 LEU A O 1
ATOM 677 N N . MET A 1 85 ? 4.366 5.687 0.701 1.00 98.31 85 MET A N 1
ATOM 678 C CA . MET A 1 85 ? 3.794 5.229 -0.569 1.00 98.31 85 MET A CA 1
ATOM 679 C C . MET A 1 85 ? 3.853 6.324 -1.639 1.00 98.31 85 MET A C 1
ATOM 681 O O . MET A 1 85 ? 4.135 6.037 -2.796 1.00 98.31 85 MET A O 1
ATOM 685 N N . GLY A 1 86 ? 3.649 7.585 -1.253 1.00 98.12 86 GLY A N 1
ATOM 686 C CA . GLY A 1 86 ? 3.639 8.738 -2.153 1.00 98.12 86 GLY A CA 1
ATOM 687 C C . GLY A 1 86 ? 5.000 9.130 -2.733 1.00 98.12 86 GLY A C 1
ATOM 688 O O . GLY A 1 86 ? 5.062 10.050 -3.546 1.00 98.12 86 GLY A O 1
ATOM 689 N N . ARG A 1 87 ? 6.093 8.452 -2.357 1.00 98.12 87 ARG A N 1
ATOM 690 C CA . ARG A 1 87 ? 7.435 8.692 -2.924 1.00 98.12 87 ARG A CA 1
ATOM 691 C C . ARG A 1 87 ? 7.558 8.262 -4.385 1.00 98.12 87 ARG A C 1
ATOM 693 O O . ARG A 1 87 ? 8.480 8.702 -5.063 1.00 98.12 87 ARG A O 1
ATOM 700 N N . THR A 1 88 ? 6.627 7.443 -4.866 1.00 97.81 88 THR A N 1
ATOM 701 C CA . THR A 1 88 ? 6.514 7.032 -6.266 1.00 97.81 88 THR A CA 1
ATOM 702 C C . THR A 1 88 ? 5.054 6.950 -6.696 1.00 97.81 88 THR A C 1
ATOM 704 O O . THR A 1 88 ? 4.161 6.716 -5.883 1.00 97.81 88 THR A O 1
ATOM 707 N N . GLN A 1 89 ? 4.804 7.099 -7.996 1.00 96.12 89 GLN A N 1
ATOM 708 C CA . GLN A 1 89 ? 3.470 6.948 -8.581 1.00 96.12 89 GLN A CA 1
ATOM 709 C C . GLN A 1 89 ? 2.899 5.528 -8.423 1.00 96.12 89 GLN A C 1
ATOM 711 O O . GLN A 1 89 ? 1.685 5.368 -8.373 1.00 96.12 89 GLN A O 1
ATOM 716 N N . PHE A 1 90 ? 3.758 4.508 -8.304 1.00 97.94 90 PHE A N 1
ATOM 717 C CA . PHE A 1 90 ? 3.338 3.102 -8.215 1.00 97.94 90 PHE A CA 1
ATOM 718 C C . PHE A 1 90 ? 3.103 2.626 -6.775 1.00 97.94 90 PHE A C 1
ATOM 720 O O . PHE A 1 90 ? 2.530 1.560 -6.559 1.00 97.94 90 PHE A O 1
ATOM 727 N N . GLY A 1 91 ? 3.543 3.406 -5.782 1.00 98.19 91 GLY A N 1
ATOM 728 C CA . GLY A 1 91 ? 3.505 3.018 -4.373 1.00 98.19 91 GLY A CA 1
ATOM 729 C C . GLY A 1 91 ? 2.089 2.754 -3.859 1.00 98.19 91 GLY A C 1
ATOM 730 O O . GLY A 1 91 ? 1.848 1.669 -3.339 1.00 98.19 91 GLY A O 1
ATOM 731 N N . PRO A 1 92 ? 1.123 3.679 -4.024 1.00 98.50 92 PRO A N 1
ATOM 732 C CA . PRO A 1 92 ? -0.240 3.450 -3.553 1.00 98.50 92 PRO A CA 1
ATOM 733 C C . PRO A 1 92 ? -0.894 2.231 -4.213 1.00 98.50 92 PRO A C 1
ATOM 735 O O . PRO A 1 92 ? -1.547 1.445 -3.532 1.00 98.50 92 PRO A O 1
ATOM 738 N N . GLU A 1 93 ? -0.691 2.035 -5.516 1.00 98.19 93 GLU A N 1
ATOM 739 C CA . GLU A 1 93 ? -1.278 0.913 -6.254 1.00 98.19 93 GLU A CA 1
ATOM 740 C C . GLU A 1 93 ? -0.7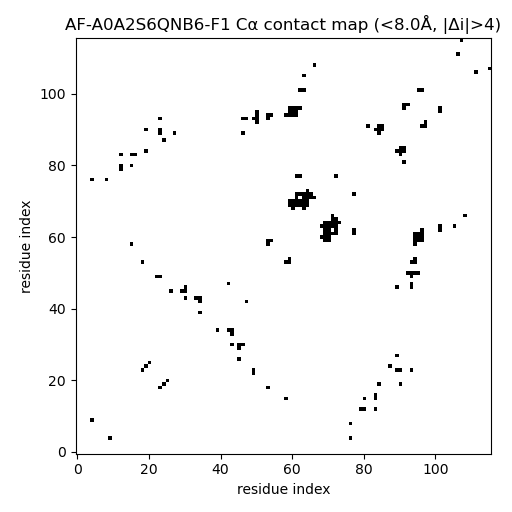25 -0.443 -5.787 1.00 98.19 93 GLU A C 1
ATOM 742 O O . GLU A 1 93 ? -1.491 -1.397 -5.642 1.00 98.19 93 GLU A O 1
ATOM 747 N N . ALA A 1 94 ? 0.568 -0.515 -5.442 1.00 98.44 94 ALA A N 1
ATOM 748 C CA . ALA A 1 94 ? 1.202 -1.729 -4.921 1.00 98.44 94 ALA A CA 1
ATOM 749 C C . ALA A 1 94 ? 0.513 -2.290 -3.659 1.00 98.44 94 ALA A C 1
ATOM 751 O O . ALA A 1 94 ? 0.529 -3.501 -3.444 1.00 98.44 94 ALA A O 1
ATOM 752 N N . PHE A 1 95 ? -0.118 -1.431 -2.851 1.00 98.69 95 PHE A N 1
ATOM 753 C CA . PHE A 1 95 ? -0.790 -1.803 -1.597 1.00 98.69 95 PHE A CA 1
ATOM 754 C C . PHE A 1 95 ? -2.327 -1.696 -1.655 1.00 98.69 95 PHE A C 1
ATOM 756 O O . PHE A 1 95 ? -2.990 -1.775 -0.615 1.00 98.69 95 PHE A O 1
ATOM 763 N N . ASN A 1 96 ? -2.905 -1.516 -2.852 1.00 98.50 96 ASN A N 1
ATOM 764 C CA . ASN A 1 96 ? -4.340 -1.274 -3.073 1.00 98.50 96 ASN A CA 1
ATOM 765 C C . ASN A 1 96 ? -4.875 0.001 -2.396 1.00 98.50 96 ASN A C 1
ATOM 767 O O . ASN A 1 96 ? -5.977 0.030 -1.847 1.00 98.50 96 ASN A O 1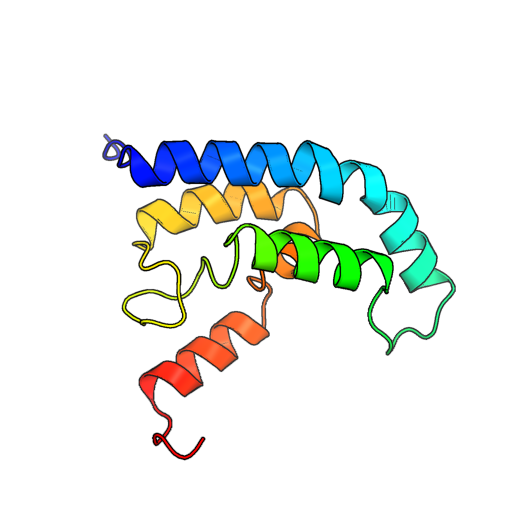
ATOM 771 N N . CYS A 1 97 ? -4.057 1.049 -2.410 1.00 98.44 97 CYS A N 1
ATOM 772 C CA . CYS A 1 97 ? -4.284 2.331 -1.747 1.00 98.44 97 CYS A CA 1
ATOM 773 C C . CYS A 1 97 ? -4.349 3.512 -2.738 1.00 98.44 97 CYS A C 1
ATOM 775 O O . CYS A 1 97 ? -4.259 4.670 -2.324 1.00 98.44 97 CYS A O 1
ATOM 777 N N . SER A 1 98 ? -4.476 3.254 -4.042 1.00 97.75 98 SER A N 1
ATOM 778 C CA . SER A 1 98 ? -4.566 4.284 -5.082 1.00 97.75 98 SER A CA 1
ATOM 779 C C . SER A 1 98 ? -5.964 4.900 -5.189 1.00 97.75 98 SER A C 1
ATOM 781 O O . SER A 1 98 ? -6.993 4.230 -5.095 1.00 97.75 98 SER A O 1
ATOM 783 N N . ALA A 1 99 ? -6.001 6.208 -5.443 1.00 96.69 99 ALA A N 1
ATOM 784 C CA . ALA A 1 99 ? -7.202 6.856 -5.955 1.00 96.69 99 ALA A CA 1
ATOM 785 C C . ALA A 1 99 ? -7.414 6.467 -7.434 1.00 96.69 99 ALA A C 1
ATOM 787 O O . ALA A 1 99 ? -6.424 6.290 -8.148 1.00 96.69 99 ALA A O 1
ATOM 788 N N . PRO A 1 100 ? -8.668 6.397 -7.922 1.00 97.69 100 PRO A N 1
ATOM 789 C CA . PRO A 1 100 ? -9.926 6.714 -7.230 1.00 97.69 100 PRO A CA 1
ATOM 790 C C . PRO A 1 100 ? -10.508 5.554 -6.401 1.00 97.69 100 PRO A C 1
ATOM 792 O O . PRO A 1 100 ? -11.515 5.742 -5.718 1.00 97.69 100 PRO A O 1
ATOM 795 N N . ASP A 1 101 ? -9.901 4.369 -6.460 1.00 98.00 101 ASP A N 1
ATOM 796 C CA . ASP A 1 101 ? -10.501 3.132 -5.958 1.00 98.00 101 ASP A CA 1
ATOM 797 C C . ASP A 1 101 ? -10.700 3.122 -4.445 1.00 98.00 101 ASP A C 1
ATOM 799 O O . ASP A 1 101 ? -11.728 2.637 -3.983 1.00 98.00 101 ASP A O 1
ATOM 803 N N . THR A 1 102 ? -9.798 3.723 -3.666 1.00 97.56 102 THR A N 1
ATOM 804 C CA . THR A 1 102 ? -9.987 3.866 -2.210 1.00 97.56 102 THR A CA 1
ATOM 805 C C . THR A 1 102 ? -11.280 4.596 -1.854 1.00 97.56 102 THR A C 1
ATOM 807 O O . THR A 1 102 ? -12.046 4.118 -1.021 1.00 97.56 102 THR A O 1
ATOM 810 N N . GLY A 1 103 ? -11.588 5.698 -2.541 1.00 97.19 103 GLY A N 1
ATOM 811 C CA . GLY A 1 103 ? -12.833 6.442 -2.335 1.00 97.19 103 GLY A CA 1
ATOM 812 C C . GLY A 1 103 ? -14.075 5.652 -2.756 1.00 97.19 103 GLY A C 1
ATOM 813 O O . GLY A 1 103 ? -15.093 5.671 -2.058 1.00 97.19 103 GLY A O 1
ATOM 814 N N . ASN A 1 104 ? -13.990 4.912 -3.865 1.00 98.19 104 ASN A N 1
ATOM 815 C CA . ASN A 1 104 ? -15.067 4.020 -4.296 1.00 98.19 104 ASN A CA 1
ATOM 816 C C . ASN A 1 104 ? -15.300 2.897 -3.272 1.00 98.19 104 ASN A C 1
ATOM 818 O O . ASN A 1 104 ? -16.440 2.656 -2.879 1.00 98.19 104 ASN A O 1
ATOM 822 N N . MET A 1 105 ? -14.229 2.259 -2.792 1.00 97.31 105 MET A N 1
ATOM 823 C CA . MET A 1 105 ? -14.283 1.200 -1.783 1.00 97.31 105 MET A CA 1
ATOM 824 C C . MET A 1 105 ? -14.848 1.708 -0.451 1.00 97.31 105 MET A C 1
ATOM 826 O O . MET A 1 105 ? -15.726 1.060 0.107 1.00 97.31 105 MET A O 1
ATOM 830 N N . GLU A 1 106 ? -14.434 2.885 0.030 1.00 96.62 106 GLU A N 1
ATOM 831 C CA . GLU A 1 106 ? -15.026 3.502 1.229 1.00 96.62 106 GLU A CA 1
ATOM 832 C C . GLU A 1 106 ? -16.520 3.795 1.060 1.00 96.62 106 GLU A C 1
ATOM 834 O O . GLU A 1 106 ? -17.292 3.655 2.008 1.00 96.62 106 GLU A O 1
ATOM 839 N N . THR A 1 107 ? -16.935 4.215 -0.138 1.00 97.12 107 THR A N 1
ATOM 840 C CA . THR A 1 107 ? -18.347 4.486 -0.432 1.00 97.12 107 THR A CA 1
ATOM 841 C C . THR A 1 107 ? -19.167 3.203 -0.353 1.00 97.12 107 THR A C 1
ATOM 843 O O . THR A 1 107 ? -20.230 3.196 0.267 1.00 97.12 107 THR A O 1
ATOM 846 N N . LEU A 1 108 ? -18.673 2.114 -0.944 1.00 96.50 108 LEU A N 1
ATOM 847 C CA . LEU A 1 108 ? -19.350 0.820 -0.888 1.00 96.50 108 LEU A CA 1
ATOM 848 C C . LEU A 1 108 ? -19.395 0.279 0.543 1.00 96.50 108 LEU A C 1
ATOM 850 O O . LEU A 1 108 ? -20.480 -0.011 1.031 1.00 96.50 108 LEU A O 1
ATOM 854 N N . GLU A 1 109 ? -18.264 0.251 1.248 1.00 95.00 109 GLU A N 1
ATOM 855 C CA . GLU A 1 109 ? -18.187 -0.269 2.621 1.00 95.00 109 GLU A CA 1
ATOM 856 C C . GLU A 1 109 ? -19.166 0.439 3.575 1.00 95.00 109 GLU A C 1
ATOM 858 O O . GLU A 1 109 ? -19.730 -0.184 4.470 1.00 95.00 109 GLU A O 1
ATOM 863 N N . ARG A 1 110 ? -19.402 1.745 3.386 1.00 94.44 110 ARG A N 1
ATOM 864 C CA . ARG A 1 110 ? -20.286 2.532 4.262 1.00 94.44 110 ARG A CA 1
ATOM 865 C C . ARG A 1 110 ? -21.762 2.483 3.883 1.00 94.44 110 ARG A C 1
ATOM 867 O O . ARG A 1 110 ? -22.604 2.683 4.758 1.00 94.44 110 ARG A O 1
ATOM 874 N N . TYR A 1 111 ? -22.080 2.340 2.598 1.00 96.06 111 TYR A N 1
ATOM 875 C CA . TYR A 1 111 ? -23.426 2.640 2.094 1.00 96.06 111 TYR A CA 1
ATOM 876 C C . TYR A 1 111 ? -24.060 1.525 1.264 1.00 96.06 111 TYR A C 1
ATOM 878 O O . TYR A 1 111 ? -25.259 1.600 0.988 1.00 96.06 111 TYR A O 1
ATOM 886 N N . ALA A 1 112 ? -23.297 0.517 0.846 1.00 96.25 112 ALA A N 1
ATOM 887 C CA . ALA A 1 112 ? -23.833 -0.597 0.082 1.00 96.25 112 ALA A CA 1
ATOM 888 C C . ALA A 1 112 ? -24.559 -1.608 0.989 1.00 96.25 112 ALA A C 1
ATOM 890 O O . ALA A 1 112 ? -24.273 -1.740 2.178 1.00 96.25 112 ALA A O 1
ATOM 891 N N . SER A 1 113 ? -25.532 -2.321 0.421 1.00 95.81 113 SER A N 1
ATOM 892 C CA . SER A 1 113 ? -26.108 -3.522 1.038 1.00 95.81 113 SER A CA 1
ATOM 893 C C . SER A 1 113 ? -25.121 -4.687 0.973 1.00 95.81 113 SER A C 1
ATOM 895 O O . SER A 1 113 ? -24.323 -4.725 0.048 1.00 95.81 113 SER A O 1
ATOM 897 N N . GLU A 1 114 ? -25.261 -5.698 1.836 1.00 90.88 114 GLU A N 1
ATOM 898 C CA . GLU A 1 114 ? -24.379 -6.886 1.843 1.00 90.88 114 GLU A CA 1
ATOM 899 C C . GLU A 1 114 ? -24.300 -7.651 0.505 1.00 90.88 114 GLU A C 1
ATOM 901 O O . GLU A 1 114 ? -23.332 -8.367 0.268 1.00 90.88 114 GLU A O 1
ATOM 906 N N . GLU A 1 115 ? -25.317 -7.536 -0.357 1.00 91.81 115 GLU A N 1
ATOM 907 C CA . GLU A 1 115 ? -25.353 -8.181 -1.680 1.00 91.81 115 GLU A CA 1
ATOM 908 C C . GLU A 1 115 ? -24.407 -7.544 -2.717 1.00 91.81 115 GLU A C 1
ATOM 910 O O . GLU A 1 115 ? -24.189 -8.135 -3.778 1.00 91.81 115 GLU A O 1
ATOM 915 N N . VAL A 1 116 ? -23.885 -6.345 -2.437 1.00 73.75 116 VAL A N 1
ATOM 916 C CA . VAL A 1 116 ? -22.999 -5.553 -3.308 1.00 73.75 116 VAL A CA 1
ATOM 917 C C . VAL A 1 116 ? -21.580 -5.591 -2.756 1.00 73.75 116 VAL A C 1
ATOM 919 O O . VAL A 1 116 ? -20.661 -5.838 -3.568 1.00 73.75 116 VAL A O 1
#

Mean predicted aligned error: 2.88 Å

Sequence (116 aa):
MLPELSPKVVELLERVSKFMDENVYPNEERIAAEIAEGDRWQPSQILEGIKEKAKSEGLWNLFLPESDRGAGLTNYEYGHLCELMGRTQFGPEAFNCSAPDTGNMETLERYAS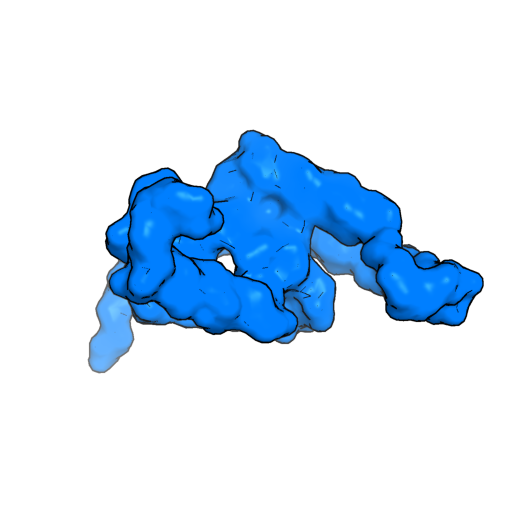EEV

pLDDT: mean 96.11, std 3.75, range [73.75, 98.81]

Solvent-accessible surface area (backbone atoms only — not comparable to full-atom values): 6764 Å² total; per-residue (Å²): 130,83,82,83,76,54,72,71,53,53,52,48,47,53,52,50,51,51,47,37,64,72,60,45,65,81,35,48,69,58,43,54,48,47,46,72,74,46,61,80,88,56,81,44,67,66,51,52,54,45,28,54,51,27,48,76,72,67,47,39,29,49,76,37,52,91,39,98,81,29,60,54,41,52,72,76,62,38,50,59,49,49,57,62,26,63,76,42,92,60,37,30,53,35,27,61,50,31,83,69,54,47,60,52,51,53,49,42,78,74,69,53,60,94,94,110

Foldseek 3Di:
DDDDDDPVLVVVLVVLLVLCVPQPVVCPVVLVVCCVPDDVPDHRPSLVVLLVVCVVVVLAQQVDAPDPRYPNDDPVSVVSVCVSQVVDPSSCVSRVNDPPVNVVVNCCVVPNDPVD